Protein AF-A0A381TUG4-F1 (afdb_monomer_lite)

Secondary structure (DSSP, 8-state):
--HHHHHHHHHHHHHHHHHHHHHHHHHHHTHHHHHHHS--HHHHHHHHHHHHHHHHHTT--THHHHHHHHHHHHHHHHHHHHHHHHHHHHHHHHHH-PPPPPHHHHHHHHHHHHHHHHHHHHS------

Foldseek 3Di:
DDPVVVVVVVVCVVVLVVLVVLLVVLCVQCVLVCLLVPPPVVLVVLVVVLVVLVVVLVPDDDPVSVVSVVVSVVSVVVSVVVVVVSVVSNVVSVVVPGDDDDPVSVVSNVVSVVVVVVVVVPPPPPDPD

Sequence (129 aa):
MDKQKLAEILQDRPKQIELSRRQFRHKRKYAEYYEFHGEPTFAYVVGGIACVLGIVTAFLEGLIFYIALSVLILLIVLVIRLMVRYDKRKKELETKGFESPTEEELVAYQEAVDYFDYRQSRIPSGGDI

pLDDT: mean 72.6, std 10.23, range [39.94, 86.88]

Organism: NCBI:txid408172

Structure (mmCIF, N/CA/C/O backbone):
data_AF-A0A381TUG4-F1
#
_entry.id   AF-A0A381TUG4-F1
#
loop_
_atom_site.group_PDB
_atom_site.id
_atom_site.type_symbol
_atom_site.label_atom_id
_atom_site.label_alt_id
_atom_site.label_comp_id
_atom_site.label_asym_id
_atom_site.label_entity_id
_atom_site.label_seq_id
_atom_site.pdbx_PDB_ins_code
_atom_site.Cartn_x
_atom_site.Cartn_y
_atom_site.Cartn_z
_atom_site.occupancy
_atom_site.B_iso_or_equiv
_atom_site.auth_seq_id
_atom_site.auth_comp_id
_atom_site.auth_asym_id
_atom_site.auth_atom_id
_atom_site.pdbx_PDB_model_num
ATOM 1 N N . MET A 1 1 ? -41.921 9.135 -8.312 1.00 51.28 1 MET A N 1
ATOM 2 C CA . MET A 1 1 ? -40.959 8.655 -7.296 1.00 51.28 1 MET A CA 1
ATOM 3 C C . MET A 1 1 ? -41.760 8.332 -6.042 1.00 51.28 1 MET A C 1
ATOM 5 O O . MET A 1 1 ? -42.314 9.249 -5.447 1.00 51.28 1 MET A O 1
ATOM 9 N N . ASP A 1 2 ? -41.955 7.046 -5.740 1.00 54.19 2 ASP A N 1
ATOM 10 C CA . ASP A 1 2 ? -42.933 6.591 -4.742 1.00 54.19 2 ASP A CA 1
ATOM 11 C C . ASP A 1 2 ? -42.592 7.025 -3.316 1.00 54.19 2 ASP A C 1
ATOM 13 O O . ASP A 1 2 ? -41.469 6.844 -2.841 1.00 54.19 2 ASP A O 1
ATOM 17 N N . LYS A 1 3 ? -43.601 7.544 -2.605 1.00 53.28 3 LYS A N 1
ATOM 18 C CA . LYS A 1 3 ? -43.510 7.966 -1.196 1.00 53.28 3 LYS A CA 1
ATOM 19 C C . LYS A 1 3 ? -43.034 6.834 -0.271 1.00 53.28 3 LYS A C 1
ATOM 21 O O . LYS A 1 3 ? -42.407 7.112 0.743 1.00 53.28 3 LYS A O 1
ATOM 26 N N . GLN A 1 4 ? -43.267 5.575 -0.654 1.00 56.72 4 GLN A N 1
ATOM 27 C CA . GLN A 1 4 ? -42.765 4.389 0.047 1.00 56.72 4 GLN A CA 1
ATOM 28 C C . GLN A 1 4 ? -41.240 4.241 -0.050 1.00 56.72 4 GLN A C 1
ATOM 30 O O . GLN A 1 4 ? -40.597 4.044 0.975 1.00 56.72 4 GLN A O 1
ATOM 35 N N . LYS A 1 5 ? -40.636 4.452 -1.231 1.00 56.03 5 LYS A N 1
ATOM 36 C CA . LYS A 1 5 ? -39.166 4.442 -1.379 1.00 56.03 5 LYS A CA 1
ATOM 37 C C . LYS A 1 5 ? -38.513 5.579 -0.593 1.00 56.03 5 LYS A C 1
ATOM 39 O O . LYS A 1 5 ? -37.433 5.410 -0.042 1.00 56.03 5 LYS A O 1
ATOM 44 N N . LEU A 1 6 ? -39.172 6.740 -0.516 1.00 52.62 6 LEU A N 1
ATOM 45 C CA . LEU A 1 6 ? -38.671 7.876 0.263 1.00 52.62 6 LEU A CA 1
ATOM 46 C C . LEU A 1 6 ? -38.688 7.596 1.776 1.00 52.62 6 LEU A C 1
ATOM 48 O O . LEU A 1 6 ? -37.750 7.976 2.474 1.00 52.62 6 LEU A O 1
ATOM 52 N N . ALA A 1 7 ? -39.734 6.924 2.268 1.00 55.91 7 ALA A N 1
ATOM 53 C CA . ALA A 1 7 ? -39.866 6.534 3.670 1.00 55.91 7 ALA A CA 1
ATOM 54 C C . ALA A 1 7 ? -38.830 5.472 4.071 1.00 55.91 7 ALA A C 1
ATOM 56 O O . ALA A 1 7 ? -38.189 5.620 5.107 1.00 55.91 7 ALA A O 1
ATOM 57 N N . GLU A 1 8 ? -38.595 4.475 3.216 1.00 57.69 8 GLU A N 1
ATOM 58 C CA . GLU A 1 8 ? -37.582 3.431 3.423 1.00 57.69 8 GLU A CA 1
ATOM 59 C C . GLU A 1 8 ? -36.161 4.033 3.470 1.00 57.69 8 GLU A C 1
ATOM 61 O O . GLU A 1 8 ? -35.383 3.754 4.381 1.00 57.69 8 GLU A O 1
ATOM 66 N N . ILE A 1 9 ? -35.855 4.986 2.575 1.00 55.75 9 ILE A N 1
ATOM 67 C CA . ILE A 1 9 ? -34.583 5.730 2.589 1.00 55.75 9 ILE A CA 1
ATOM 68 C C . ILE A 1 9 ? -34.431 6.578 3.861 1.00 55.75 9 ILE A C 1
ATOM 70 O O . ILE A 1 9 ? -33.328 6.660 4.401 1.00 55.75 9 ILE A O 1
ATOM 74 N N . LEU A 1 10 ? -35.496 7.232 4.336 1.00 54.81 10 LEU A N 1
ATOM 75 C CA . LEU A 1 10 ? -35.472 8.060 5.551 1.00 54.81 10 LEU A CA 1
ATOM 76 C C . LEU A 1 10 ? -35.298 7.226 6.828 1.00 54.81 10 LEU A C 1
ATOM 78 O O . LEU A 1 10 ? -34.616 7.677 7.749 1.00 54.81 10 LEU A O 1
ATOM 82 N N . GLN A 1 11 ? -35.851 6.014 6.868 1.00 60.62 11 GLN A N 1
ATOM 83 C CA . GLN A 1 11 ? -35.751 5.102 8.011 1.00 60.62 11 GLN A CA 1
ATOM 84 C C . GLN A 1 11 ? -34.358 4.455 8.134 1.00 60.62 11 GLN A C 1
ATOM 86 O O . GLN A 1 11 ? -33.887 4.213 9.243 1.00 60.62 11 GLN A O 1
ATOM 91 N N . ASP A 1 12 ? -33.659 4.257 7.012 1.00 62.88 12 ASP A N 1
ATOM 92 C CA . ASP A 1 12 ? -32.322 3.642 6.958 1.00 62.88 12 ASP A CA 1
ATOM 93 C C . ASP A 1 12 ? -31.148 4.613 7.216 1.00 62.88 12 ASP A C 1
ATOM 95 O O . ASP A 1 12 ? -30.022 4.189 7.501 1.00 62.88 12 ASP A O 1
ATOM 99 N N . ARG A 1 13 ? -31.375 5.932 7.133 1.00 65.38 13 ARG A N 1
ATOM 100 C CA . ARG A 1 13 ? -30.362 6.974 7.412 1.00 65.38 13 ARG A CA 1
ATOM 101 C C . ARG A 1 13 ? -29.707 6.859 8.800 1.00 65.38 13 ARG A C 1
ATOM 103 O O . ARG A 1 13 ? -28.476 6.905 8.846 1.00 65.38 13 ARG A O 1
ATOM 110 N N . PRO A 1 14 ? -30.443 6.722 9.923 1.00 73.06 14 PRO A N 1
ATOM 111 C CA . PRO A 1 14 ? -29.824 6.607 11.246 1.00 73.06 14 PRO A CA 1
ATOM 112 C C . PRO A 1 14 ? -28.957 5.349 11.372 1.00 73.06 14 PRO A C 1
ATOM 114 O O . PRO A 1 14 ? -27.845 5.428 11.894 1.00 73.06 14 PRO A O 1
ATOM 117 N N . LYS A 1 15 ? -29.408 4.224 10.803 1.00 74.56 15 LYS A N 1
ATOM 118 C CA . LYS A 1 15 ? -28.666 2.956 10.795 1.00 74.56 15 LYS A CA 1
ATOM 119 C C . LYS A 1 15 ? -27.357 3.066 10.001 1.00 74.56 15 LYS A C 1
ATOM 121 O O . LYS A 1 15 ? -26.312 2.634 10.476 1.00 74.56 15 LYS A O 1
ATOM 126 N N . GLN A 1 16 ? -27.368 3.743 8.849 1.00 69.56 16 GLN A N 1
ATOM 127 C CA . GLN A 1 16 ? -26.148 4.051 8.082 1.00 69.56 16 GLN A CA 1
ATOM 128 C C . GLN A 1 16 ? -25.165 4.950 8.832 1.00 69.56 16 GLN A C 1
ATOM 130 O O . GLN A 1 16 ? -23.954 4.722 8.792 1.00 69.56 16 GLN A O 1
ATOM 135 N N . ILE A 1 17 ? -25.660 5.991 9.504 1.00 75.94 17 ILE A N 1
ATOM 136 C CA . ILE A 1 17 ? -24.810 6.904 10.281 1.00 75.94 17 ILE A CA 1
ATOM 137 C C . ILE A 1 17 ? -24.150 6.154 11.444 1.00 75.94 17 ILE A C 1
ATOM 139 O O . ILE A 1 17 ? -22.984 6.394 11.758 1.00 75.94 17 ILE A O 1
ATOM 143 N N . GLU A 1 18 ? -24.860 5.222 12.072 1.00 79.06 18 GLU A N 1
ATOM 144 C CA . GLU A 1 18 ? -24.301 4.422 13.155 1.00 79.06 18 GLU A CA 1
ATOM 145 C C . GLU A 1 18 ? -23.263 3.406 12.659 1.00 79.06 18 GLU A C 1
ATOM 147 O O . GLU A 1 18 ? -22.161 3.346 13.210 1.00 79.06 18 GLU A O 1
ATOM 152 N N . LEU A 1 19 ? -23.565 2.663 11.591 1.00 76.50 19 LEU A N 1
ATOM 153 C CA . LEU A 1 19 ? -22.652 1.673 11.007 1.00 76.50 19 LEU A CA 1
ATOM 154 C C . LEU A 1 19 ? -21.379 2.323 10.446 1.00 76.50 19 LEU A C 1
ATOM 156 O O . LEU A 1 19 ? -20.278 1.846 10.713 1.00 76.50 19 LEU A O 1
ATOM 160 N N . SER A 1 20 ? -21.493 3.468 9.765 1.00 71.81 20 SER A N 1
ATOM 161 C CA . SER A 1 20 ? -20.320 4.233 9.313 1.00 71.81 20 SER A CA 1
ATOM 162 C C . SER A 1 20 ? -19.471 4.725 10.489 1.00 71.81 20 SER A C 1
ATOM 164 O O . SER A 1 20 ? -18.250 4.578 10.473 1.00 71.81 20 SER A O 1
ATOM 166 N N . ARG A 1 21 ? -20.084 5.241 11.565 1.00 78.75 21 ARG A N 1
ATOM 167 C CA . ARG A 1 21 ? -19.350 5.617 12.790 1.00 78.75 21 ARG A CA 1
ATOM 168 C C . ARG A 1 21 ? -18.636 4.427 13.427 1.00 78.75 21 ARG A C 1
ATOM 170 O O . ARG A 1 21 ? -17.524 4.597 13.931 1.00 78.75 21 ARG A O 1
ATOM 177 N N . ARG A 1 22 ? -19.251 3.241 13.431 1.00 74.88 22 ARG A N 1
ATOM 178 C CA . ARG A 1 22 ? -18.620 1.999 13.911 1.00 74.88 22 ARG A CA 1
ATOM 179 C C . ARG A 1 22 ? -17.413 1.629 13.047 1.00 74.88 22 ARG A C 1
ATOM 181 O O . ARG A 1 22 ? -16.336 1.454 13.608 1.00 74.88 22 ARG A O 1
ATOM 188 N N . GLN A 1 23 ? -17.536 1.651 11.718 1.00 75.06 23 GLN A N 1
ATOM 189 C CA . GLN A 1 23 ? -16.401 1.427 10.811 1.00 75.06 23 GLN A CA 1
ATOM 190 C C . GLN A 1 23 ? -15.263 2.428 11.018 1.00 75.06 23 GLN A C 1
ATOM 192 O O . GLN A 1 23 ? -14.104 2.028 11.095 1.00 75.06 23 GLN A O 1
ATOM 197 N N . PHE A 1 24 ? -15.570 3.723 11.142 1.00 77.62 24 PHE A N 1
ATOM 198 C CA . PHE A 1 24 ? -14.554 4.752 11.376 1.00 77.62 24 PHE A CA 1
ATOM 199 C C . PHE A 1 24 ? -13.831 4.561 12.711 1.00 77.62 24 PHE A C 1
ATOM 201 O O . PHE A 1 24 ? -12.610 4.705 12.768 1.00 77.62 24 PHE A O 1
ATOM 208 N N . ARG A 1 25 ? -14.556 4.215 13.783 1.00 79.94 25 ARG A N 1
ATOM 209 C CA . ARG A 1 25 ? -13.941 3.924 15.087 1.00 79.94 25 ARG A CA 1
ATOM 210 C C . ARG A 1 25 ? -13.080 2.669 15.038 1.00 79.94 25 ARG A C 1
ATOM 212 O O . ARG A 1 25 ? -11.960 2.722 15.528 1.00 79.94 25 ARG A O 1
ATOM 219 N N . HIS A 1 26 ? -13.564 1.602 14.408 1.00 78.69 26 HIS A N 1
ATOM 220 C CA . HIS A 1 26 ? -12.821 0.352 14.265 1.00 78.69 26 HIS A CA 1
ATOM 221 C C . HIS A 1 26 ? -11.532 0.558 13.460 1.00 78.69 26 HIS A C 1
ATOM 223 O O . HIS A 1 26 ? -10.447 0.257 13.947 1.00 78.69 26 HIS A O 1
ATOM 229 N N . LYS A 1 27 ? -11.618 1.191 12.279 1.00 74.19 27 LYS A N 1
ATOM 230 C CA . LYS A 1 27 ? -10.443 1.519 11.453 1.00 74.19 27 LYS A CA 1
ATOM 231 C C . LYS A 1 27 ? -9.436 2.397 12.180 1.00 74.19 27 LYS A C 1
ATOM 233 O O . LYS A 1 27 ? -8.243 2.231 11.982 1.00 74.19 27 LYS A O 1
ATOM 238 N N . ARG A 1 28 ? -9.903 3.345 12.996 1.00 78.62 28 ARG A N 1
ATOM 239 C CA . ARG A 1 28 ? -9.021 4.238 13.752 1.00 78.62 28 ARG A CA 1
ATOM 240 C C . ARG A 1 28 ? -8.372 3.536 14.946 1.00 78.62 28 ARG A C 1
ATOM 242 O O . ARG A 1 28 ? -7.198 3.779 15.190 1.00 78.62 28 ARG A O 1
ATOM 249 N N . LYS A 1 29 ? -9.117 2.695 15.673 1.00 77.88 29 LYS A N 1
ATOM 250 C CA . LYS A 1 29 ? -8.612 1.929 16.825 1.00 77.88 29 LYS A CA 1
ATOM 251 C C . LYS A 1 29 ? -7.582 0.891 16.378 1.00 77.88 29 LYS A C 1
ATOM 253 O O . LYS A 1 29 ? -6.514 0.805 16.963 1.00 77.88 29 LYS A O 1
ATOM 258 N N . TYR A 1 30 ? -7.867 0.193 15.283 1.00 75.00 30 TYR A N 1
ATOM 259 C CA . TYR A 1 30 ? -7.027 -0.876 14.743 1.00 75.00 30 TYR A CA 1
ATOM 260 C C . TYR A 1 30 ? -6.178 -0.431 13.549 1.00 75.00 30 TYR A C 1
ATOM 262 O O . TYR A 1 30 ? -5.746 -1.262 12.756 1.00 75.00 30 TYR A O 1
ATOM 270 N N . ALA A 1 31 ? -5.924 0.874 13.402 1.00 73.81 31 ALA A N 1
ATOM 271 C CA . ALA A 1 31 ? -5.130 1.408 12.294 1.00 73.81 31 ALA A CA 1
ATOM 272 C C . ALA A 1 31 ? -3.732 0.775 12.245 1.00 73.81 31 ALA A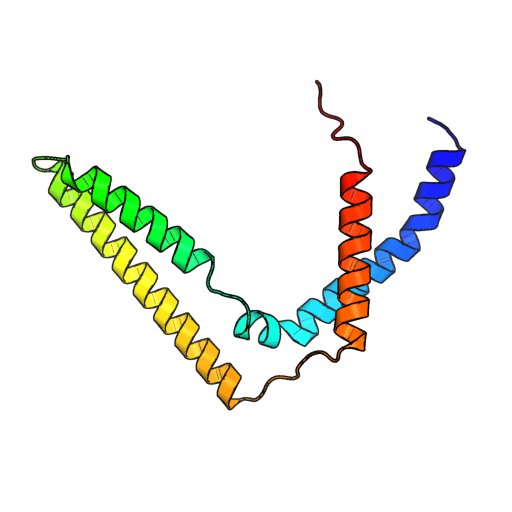 C 1
ATOM 274 O O . ALA A 1 31 ? -3.268 0.390 11.178 1.00 73.81 31 ALA A O 1
ATOM 275 N N . GLU A 1 32 ? -3.103 0.617 13.409 1.00 69.88 32 GLU A N 1
ATOM 276 C CA . GLU A 1 32 ? -1.781 0.006 13.560 1.00 69.88 32 GLU A CA 1
ATOM 277 C C . GLU A 1 32 ? -1.802 -1.503 13.266 1.00 69.88 32 GLU A C 1
ATOM 279 O O . GLU A 1 32 ? -0.908 -2.003 12.588 1.00 69.88 32 GLU A O 1
ATOM 284 N N . TYR A 1 33 ? -2.857 -2.215 13.682 1.00 71.31 33 TYR A N 1
ATOM 285 C CA . TYR A 1 33 ? -3.076 -3.629 13.348 1.00 71.31 33 TYR A CA 1
ATOM 286 C C . TYR A 1 33 ? -3.229 -3.832 11.833 1.00 71.31 33 TYR A C 1
ATOM 288 O O . TYR A 1 33 ? -2.579 -4.695 11.241 1.00 71.31 33 TYR A O 1
ATOM 296 N N . TYR A 1 34 ? -4.053 -3.007 11.181 1.00 71.44 34 TYR A N 1
ATOM 297 C CA . TYR A 1 34 ? -4.235 -3.063 9.730 1.00 71.44 34 TYR A CA 1
ATOM 298 C C . TYR A 1 34 ? -2.995 -2.613 8.966 1.00 71.44 34 TYR A C 1
ATOM 300 O O . TYR A 1 34 ? -2.743 -3.119 7.881 1.00 71.44 34 TYR A O 1
ATOM 308 N N . GLU A 1 35 ? -2.208 -1.688 9.504 1.00 70.25 35 GLU A N 1
ATOM 309 C CA . GLU A 1 35 ? -0.933 -1.310 8.904 1.00 70.25 35 GLU A CA 1
ATOM 310 C C . GLU A 1 35 ? 0.105 -2.434 9.014 1.00 70.25 35 GLU A C 1
ATOM 312 O O . GLU A 1 35 ? 0.870 -2.660 8.077 1.00 70.25 35 GLU A O 1
ATOM 317 N N . PHE A 1 36 ? 0.100 -3.170 10.126 1.00 67.94 36 PHE A N 1
ATOM 318 C CA . PHE A 1 36 ? 0.984 -4.307 10.348 1.00 67.94 36 PHE A CA 1
ATOM 319 C C . PHE A 1 36 ? 0.655 -5.515 9.454 1.00 67.94 36 PHE A C 1
ATOM 321 O O . PHE A 1 36 ? 1.560 -6.155 8.910 1.00 67.94 36 PHE A O 1
ATOM 328 N N . HIS A 1 37 ? -0.635 -5.827 9.297 1.00 69.06 37 HIS A N 1
ATOM 329 C CA . HIS A 1 37 ? -1.112 -6.955 8.488 1.00 69.06 37 HIS A CA 1
ATOM 330 C C . HIS A 1 37 ? -1.431 -6.589 7.031 1.00 69.06 37 HIS A C 1
ATOM 332 O O . HIS A 1 37 ? -1.628 -7.479 6.206 1.00 69.06 37 HIS A O 1
ATOM 338 N N . GLY A 1 38 ? -1.492 -5.301 6.698 1.00 67.69 38 GLY A N 1
ATOM 339 C CA . GLY A 1 38 ? -1.780 -4.825 5.352 1.00 67.69 38 GLY A CA 1
ATOM 340 C C . GLY A 1 38 ? -0.541 -4.883 4.476 1.00 67.69 38 GLY A C 1
ATOM 341 O O . GLY A 1 38 ? 0.419 -4.162 4.726 1.00 67.69 38 GLY A O 1
ATOM 342 N N . GLU A 1 39 ? -0.562 -5.709 3.432 1.00 64.44 39 GLU A N 1
ATOM 343 C CA . GLU A 1 39 ? 0.538 -5.790 2.470 1.00 64.44 39 GLU A CA 1
ATOM 344 C C . GLU A 1 39 ? 0.829 -4.421 1.832 1.00 64.44 39 GLU A C 1
ATOM 346 O O . GLU A 1 39 ? -0.106 -3.659 1.558 1.00 64.44 39 GLU A O 1
ATOM 351 N N . PRO A 1 40 ? 2.099 -4.095 1.519 1.00 65.94 40 PRO A N 1
ATOM 352 C CA . PRO A 1 40 ? 2.451 -2.869 0.817 1.00 65.94 40 PRO A CA 1
ATOM 353 C C . PRO A 1 40 ? 2.051 -2.981 -0.663 1.00 65.94 40 PRO A C 1
ATOM 355 O O . PRO A 1 40 ? 2.896 -3.050 -1.556 1.00 65.94 40 PRO A O 1
ATOM 358 N N . THR A 1 41 ? 0.746 -2.979 -0.938 1.00 67.81 41 THR A N 1
ATOM 359 C CA . THR A 1 41 ? 0.151 -3.129 -2.275 1.00 67.81 41 THR A CA 1
ATOM 360 C C . THR A 1 41 ? 0.727 -2.100 -3.242 1.00 67.81 41 THR A C 1
ATOM 362 O O . THR A 1 41 ? 1.027 -2.414 -4.389 1.00 67.81 41 THR A O 1
ATOM 365 N N . PHE A 1 42 ? 0.987 -0.882 -2.758 1.00 66.56 42 PHE A N 1
ATOM 366 C CA . PHE A 1 42 ? 1.635 0.168 -3.540 1.00 66.56 42 PHE A CA 1
ATOM 367 C C . PHE A 1 42 ? 3.053 -0.210 -4.003 1.00 66.56 42 PHE A C 1
ATOM 369 O O . PHE A 1 42 ? 3.400 0.045 -5.152 1.00 66.56 42 PHE A O 1
ATOM 376 N N . ALA A 1 43 ? 3.870 -0.845 -3.156 1.00 68.69 43 ALA A N 1
ATOM 377 C CA . ALA A 1 43 ? 5.223 -1.256 -3.536 1.00 68.69 43 ALA A CA 1
ATOM 378 C C . ALA A 1 43 ? 5.196 -2.361 -4.604 1.00 68.69 43 ALA A C 1
ATOM 380 O O . ALA A 1 43 ? 5.993 -2.314 -5.540 1.00 68.69 43 ALA A O 1
ATOM 381 N N . TYR A 1 44 ? 4.245 -3.297 -4.513 1.00 69.38 44 TYR A N 1
ATOM 382 C CA . TYR A 1 44 ? 4.025 -4.319 -5.541 1.00 69.38 44 TYR A CA 1
ATOM 383 C C . TYR A 1 44 ? 3.559 -3.720 -6.871 1.00 69.38 44 TYR A C 1
ATOM 385 O O . TYR A 1 44 ? 4.077 -4.095 -7.920 1.00 69.38 44 TYR A O 1
ATOM 393 N N . VAL A 1 45 ? 2.643 -2.746 -6.844 1.00 73.06 45 VAL A N 1
ATOM 394 C CA . VAL A 1 45 ? 2.178 -2.043 -8.052 1.00 73.06 45 VAL A CA 1
ATOM 395 C C . VAL A 1 45 ? 3.323 -1.277 -8.718 1.00 73.06 45 VAL A C 1
ATOM 397 O O . VAL A 1 45 ? 3.543 -1.426 -9.919 1.00 73.06 45 VAL A O 1
ATOM 400 N N . VAL A 1 46 ? 4.098 -0.499 -7.955 1.00 75.00 46 VAL A N 1
ATOM 401 C CA . VAL A 1 46 ? 5.237 0.258 -8.505 1.00 75.00 46 VAL A CA 1
ATOM 402 C C . VAL A 1 46 ? 6.342 -0.684 -8.994 1.00 75.00 46 VAL A C 1
ATOM 404 O O . VAL A 1 46 ? 6.917 -0.446 -10.054 1.00 75.00 46 VAL A O 1
ATOM 407 N N . GLY A 1 47 ? 6.603 -1.782 -8.280 1.00 77.69 47 GLY A N 1
ATOM 408 C CA . GLY A 1 47 ? 7.526 -2.830 -8.720 1.00 77.69 47 GLY A CA 1
ATOM 409 C C . GLY A 1 47 ? 7.084 -3.496 -10.027 1.00 77.69 47 GLY A C 1
ATOM 410 O O . GLY A 1 47 ? 7.901 -3.682 -10.927 1.00 77.69 47 GLY A O 1
ATOM 411 N N . GLY A 1 48 ? 5.788 -3.782 -10.174 1.00 79.62 48 GLY A N 1
ATOM 412 C CA . GLY A 1 48 ? 5.204 -4.312 -11.407 1.00 79.62 48 GLY A CA 1
ATOM 413 C C . GLY A 1 48 ? 5.360 -3.351 -12.586 1.00 79.62 48 GLY A C 1
ATOM 414 O O . GLY A 1 48 ? 5.826 -3.756 -13.650 1.00 79.62 48 GLY A O 1
ATOM 415 N N . ILE A 1 49 ? 5.066 -2.062 -12.383 1.00 80.06 49 ILE A N 1
ATOM 416 C CA . ILE A 1 49 ? 5.273 -1.013 -13.395 1.00 80.06 49 ILE A CA 1
ATOM 417 C C . ILE A 1 49 ? 6.752 -0.929 -13.791 1.00 80.06 49 ILE A C 1
ATOM 419 O O . ILE A 1 49 ? 7.062 -0.874 -14.979 1.00 80.06 49 ILE A O 1
ATOM 423 N N . ALA A 1 50 ? 7.671 -0.970 -12.822 1.00 81.06 50 ALA A N 1
ATOM 424 C CA . ALA A 1 50 ? 9.106 -0.973 -13.094 1.00 81.06 50 ALA A CA 1
ATOM 425 C C . ALA A 1 50 ? 9.539 -2.213 -13.899 1.00 81.06 50 ALA A C 1
ATOM 427 O O . ALA A 1 50 ? 10.308 -2.076 -14.845 1.00 81.06 50 ALA A O 1
ATOM 428 N N . CYS A 1 51 ? 9.013 -3.405 -13.599 1.00 80.00 51 CYS A N 1
ATOM 429 C CA . CYS A 1 51 ? 9.276 -4.617 -14.386 1.00 80.00 51 CYS A CA 1
ATOM 430 C C . CYS A 1 51 ? 8.813 -4.477 -15.842 1.00 80.00 51 CYS A C 1
ATOM 432 O O . CYS A 1 51 ? 9.577 -4.770 -16.762 1.00 80.00 51 CYS A O 1
ATOM 434 N N . VAL A 1 52 ? 7.587 -3.991 -16.061 1.00 82.75 52 VAL A N 1
ATOM 435 C CA . VAL A 1 52 ? 7.044 -3.779 -17.413 1.00 82.75 52 VAL A CA 1
ATOM 436 C C . VAL A 1 52 ? 7.864 -2.735 -18.168 1.00 82.75 52 VAL A C 1
ATOM 438 O O . VAL A 1 52 ? 8.242 -2.970 -19.315 1.00 82.75 52 VAL A O 1
ATOM 441 N N . LEU A 1 53 ? 8.198 -1.614 -17.522 1.00 80.88 53 LEU A N 1
ATOM 442 C CA . LEU A 1 53 ? 9.070 -0.596 -18.106 1.00 80.88 53 LEU A CA 1
ATOM 443 C C . LEU A 1 53 ? 10.442 -1.175 -18.453 1.00 80.88 53 LEU A C 1
ATOM 445 O O . LEU A 1 53 ? 10.917 -0.929 -19.551 1.00 80.88 53 LEU A O 1
ATOM 449 N N . GLY A 1 54 ? 11.031 -2.002 -17.586 1.00 76.06 54 GLY A N 1
ATOM 450 C CA . GLY A 1 54 ? 12.289 -2.703 -17.848 1.00 76.06 54 GLY A CA 1
ATOM 451 C C . GLY A 1 54 ? 12.255 -3.530 -19.135 1.00 76.06 54 GLY A C 1
ATOM 452 O O . GLY A 1 54 ? 13.151 -3.408 -19.973 1.00 76.06 54 GLY A O 1
ATOM 453 N N . ILE A 1 55 ? 11.186 -4.305 -19.337 1.00 78.25 55 ILE A N 1
ATOM 454 C CA . ILE A 1 55 ? 10.987 -5.102 -20.556 1.00 78.25 55 ILE A CA 1
ATOM 455 C C . ILE A 1 55 ? 10.869 -4.193 -21.783 1.00 78.25 55 ILE A C 1
ATOM 457 O O . ILE A 1 55 ? 11.548 -4.427 -22.777 1.00 78.25 55 ILE A O 1
ATOM 461 N N . VAL A 1 56 ? 10.061 -3.130 -21.713 1.00 78.88 56 VAL A N 1
ATOM 462 C CA . VAL A 1 56 ? 9.900 -2.170 -22.822 1.00 78.88 56 VAL A CA 1
ATOM 463 C C . VAL A 1 56 ? 11.225 -1.472 -23.141 1.00 78.88 56 VAL A C 1
ATOM 465 O O . VAL A 1 56 ? 11.568 -1.302 -24.310 1.00 78.88 56 VAL A O 1
ATOM 468 N N . THR A 1 57 ? 12.007 -1.117 -22.119 1.00 75.81 57 THR A N 1
ATOM 469 C CA . THR A 1 57 ? 13.310 -0.473 -22.304 1.00 75.81 57 THR A CA 1
ATOM 470 C C . THR A 1 57 ? 14.355 -1.373 -22.942 1.00 75.81 57 THR A C 1
ATOM 472 O O . THR A 1 57 ? 15.248 -0.852 -23.598 1.00 75.81 57 THR A O 1
ATOM 475 N N . ALA A 1 58 ? 14.235 -2.698 -22.828 1.00 73.19 58 ALA A N 1
ATOM 476 C CA . ALA A 1 58 ? 15.161 -3.633 -23.468 1.00 73.19 58 ALA A CA 1
ATOM 477 C C . ALA A 1 58 ? 15.094 -3.599 -25.008 1.00 73.19 58 ALA A C 1
ATOM 479 O O . ALA A 1 58 ? 16.032 -4.044 -25.663 1.00 73.19 58 ALA A O 1
ATOM 480 N N . PHE A 1 59 ? 14.016 -3.053 -25.581 1.00 78.00 59 PHE A N 1
ATOM 481 C CA . PHE A 1 59 ? 13.846 -2.867 -27.027 1.00 78.00 59 PHE A CA 1
ATOM 482 C C . PHE A 1 59 ? 14.212 -1.451 -27.507 1.00 78.00 59 PHE A C 1
ATOM 484 O O . PHE A 1 59 ? 14.077 -1.154 -28.692 1.00 78.00 59 PHE A O 1
ATOM 491 N N . LEU A 1 60 ? 14.633 -0.558 -26.603 1.00 81.12 60 LEU A N 1
ATOM 492 C CA . LEU A 1 60 ? 15.066 0.798 -26.947 1.00 81.12 60 LEU A CA 1
ATOM 493 C C . LEU A 1 60 ? 16.564 0.810 -27.265 1.00 81.12 60 LEU A C 1
ATOM 495 O O . LEU A 1 60 ? 17.358 0.184 -26.570 1.00 81.12 60 LEU A O 1
ATOM 499 N N . GLU A 1 61 ? 16.959 1.606 -28.258 1.00 79.88 61 GLU A N 1
ATOM 500 C CA . GLU A 1 61 ? 18.362 1.834 -28.615 1.00 79.88 61 GLU A CA 1
ATOM 501 C C . GLU A 1 61 ? 18.745 3.319 -28.502 1.00 79.88 61 GLU A C 1
ATOM 503 O O . GLU A 1 61 ? 17.903 4.224 -28.477 1.00 79.88 61 GLU A O 1
ATOM 508 N N . GLY A 1 62 ? 20.051 3.581 -28.429 1.00 77.25 62 GLY A N 1
ATOM 509 C CA . GLY A 1 62 ? 20.606 4.933 -28.439 1.00 77.25 62 GLY A CA 1
ATOM 510 C C . GLY A 1 62 ? 20.348 5.730 -27.155 1.00 77.25 62 GLY A C 1
ATOM 511 O O . GLY A 1 62 ? 20.274 5.195 -26.053 1.00 77.25 62 GLY A O 1
ATOM 512 N N . LEU A 1 63 ? 20.248 7.054 -27.280 1.00 79.25 63 LEU A N 1
ATOM 513 C CA . LEU A 1 63 ? 20.187 7.980 -26.138 1.00 79.25 63 LEU A CA 1
ATOM 514 C C . LEU A 1 63 ? 18.918 7.782 -25.282 1.00 79.25 63 LEU A C 1
ATOM 516 O O . LEU A 1 63 ? 18.937 7.972 -24.066 1.00 79.25 63 LEU A O 1
ATOM 520 N N . ILE A 1 64 ? 17.835 7.319 -25.909 1.00 80.19 64 ILE A N 1
ATOM 521 C CA . ILE A 1 64 ? 16.550 7.038 -25.258 1.00 80.19 64 ILE A CA 1
ATOM 522 C C . ILE A 1 64 ? 16.672 5.848 -24.294 1.00 80.19 64 ILE A C 1
ATOM 524 O O . ILE A 1 64 ? 16.095 5.894 -23.207 1.00 80.19 64 ILE A O 1
ATOM 528 N N . PHE A 1 65 ? 17.480 4.836 -24.631 1.00 81.50 65 PHE A N 1
ATOM 529 C CA . PHE A 1 65 ? 17.773 3.711 -23.739 1.00 81.50 65 PHE A CA 1
ATOM 530 C C . PHE A 1 65 ? 18.409 4.185 -22.428 1.00 81.50 65 PHE A C 1
ATOM 532 O O . PHE A 1 65 ? 17.930 3.848 -21.349 1.00 81.50 65 PHE A O 1
ATOM 539 N N . TYR A 1 66 ? 19.441 5.030 -22.507 1.00 81.62 66 TYR A N 1
ATOM 540 C CA . TYR A 1 66 ? 20.140 5.534 -21.320 1.00 81.62 66 TYR A CA 1
ATOM 541 C C . TYR A 1 66 ? 19.238 6.386 -20.421 1.00 81.62 66 TYR A C 1
ATOM 543 O O . TYR A 1 66 ? 19.278 6.240 -19.196 1.00 81.62 66 TYR A O 1
ATOM 551 N N . ILE A 1 67 ? 18.394 7.241 -21.008 1.00 83.00 67 ILE A N 1
ATOM 552 C CA . ILE A 1 67 ? 17.419 8.032 -20.244 1.00 83.00 67 ILE A CA 1
ATOM 553 C C . ILE A 1 67 ? 16.427 7.097 -19.547 1.00 83.00 67 ILE A C 1
ATOM 555 O O . ILE A 1 67 ? 16.222 7.213 -18.338 1.00 83.00 67 ILE A O 1
ATOM 559 N N . ALA A 1 68 ? 15.848 6.142 -20.272 1.00 82.00 68 ALA A N 1
ATOM 560 C CA . ALA A 1 68 ? 14.844 5.248 -19.712 1.00 82.00 68 ALA A CA 1
ATOM 561 C C . ALA A 1 68 ? 15.424 4.321 -18.627 1.00 82.00 68 ALA A C 1
ATOM 563 O O . ALA A 1 68 ? 14.796 4.124 -17.585 1.00 82.00 68 ALA A O 1
ATOM 564 N N . LEU A 1 69 ? 16.662 3.851 -18.805 1.00 83.19 69 LEU A N 1
ATOM 565 C CA . LEU A 1 69 ? 17.410 3.103 -17.795 1.00 83.19 69 LEU A CA 1
ATOM 566 C C . LEU A 1 69 ? 17.634 3.941 -16.525 1.00 83.19 69 LEU A C 1
ATOM 568 O O . LEU A 1 69 ? 17.446 3.445 -15.416 1.00 83.19 69 LEU A O 1
ATOM 572 N N . SER A 1 70 ? 17.990 5.223 -16.664 1.00 84.69 70 SER A N 1
ATOM 573 C CA . SER A 1 70 ? 18.193 6.106 -15.507 1.00 84.69 70 SER A CA 1
ATOM 574 C C . SER A 1 70 ? 16.905 6.308 -14.696 1.00 84.69 70 SER A C 1
ATOM 576 O O . SER A 1 70 ? 16.925 6.236 -13.466 1.00 84.69 70 SER A O 1
ATOM 578 N N . VAL A 1 71 ? 15.765 6.471 -15.379 1.00 85.94 71 VAL A N 1
ATOM 579 C 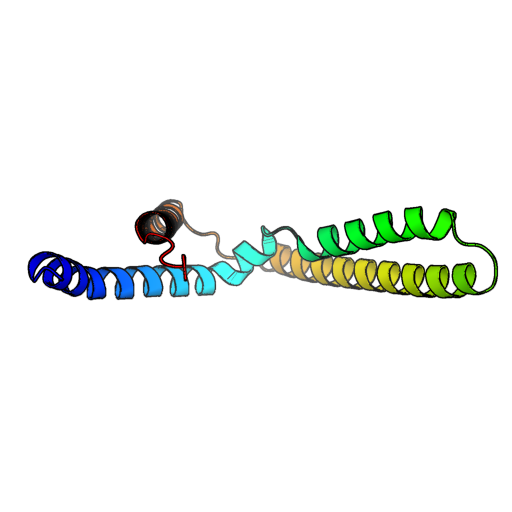CA . VAL A 1 71 ? 14.440 6.591 -14.751 1.00 85.94 71 VAL A CA 1
ATOM 580 C C . VAL A 1 71 ? 14.052 5.288 -14.055 1.00 85.94 71 VAL A C 1
ATOM 582 O O . VAL A 1 71 ? 13.575 5.316 -12.919 1.00 85.94 71 VAL A O 1
ATOM 585 N N . LEU A 1 72 ? 14.311 4.143 -14.691 1.00 84.94 72 LEU A N 1
ATOM 586 C CA . LEU A 1 72 ? 14.052 2.827 -14.115 1.00 84.94 72 LEU A CA 1
ATOM 587 C C . LEU A 1 72 ? 14.857 2.600 -12.826 1.00 84.94 72 LEU A C 1
ATOM 589 O O . LEU A 1 72 ? 14.296 2.167 -11.820 1.00 84.94 72 LEU A O 1
ATOM 593 N N . ILE A 1 73 ? 16.146 2.947 -12.820 1.00 86.25 73 ILE A N 1
ATOM 594 C CA . ILE A 1 73 ? 17.002 2.837 -11.629 1.00 86.25 73 ILE A CA 1
ATOM 595 C C . ILE A 1 73 ? 16.461 3.714 -10.492 1.00 86.25 73 ILE A C 1
ATOM 597 O O . ILE A 1 73 ? 16.373 3.254 -9.352 1.00 86.25 73 ILE A O 1
ATOM 601 N N . LEU A 1 74 ? 16.047 4.952 -10.781 1.00 86.88 74 LEU A N 1
ATOM 602 C CA . LEU A 1 74 ? 15.457 5.843 -9.775 1.00 86.88 74 LEU A CA 1
ATOM 603 C C . LEU A 1 74 ? 14.160 5.275 -9.185 1.00 86.88 74 LEU A C 1
ATOM 605 O O . LEU A 1 74 ? 13.969 5.336 -7.967 1.00 86.88 74 LEU A O 1
ATOM 609 N N . LEU A 1 75 ? 13.297 4.686 -10.018 1.00 84.56 75 LEU A N 1
ATOM 610 C CA . LEU A 1 75 ? 12.077 4.014 -9.563 1.00 84.56 75 LEU A CA 1
ATOM 611 C C . LEU A 1 75 ? 12.397 2.833 -8.641 1.00 84.56 75 LEU A C 1
ATOM 613 O O . LEU A 1 75 ? 11.808 2.728 -7.566 1.00 84.56 75 LEU A O 1
ATOM 617 N N . ILE A 1 76 ? 13.366 1.991 -9.005 1.00 84.44 76 ILE A N 1
ATOM 618 C CA . ILE A 1 76 ? 13.789 0.849 -8.181 1.00 84.44 76 ILE A CA 1
ATOM 619 C C . ILE A 1 76 ? 14.321 1.326 -6.824 1.00 84.44 76 ILE A C 1
ATOM 621 O O . ILE A 1 76 ? 13.906 0.813 -5.784 1.00 84.44 76 ILE A O 1
ATOM 625 N N . VAL A 1 77 ? 15.188 2.344 -6.801 1.00 86.62 77 VAL A N 1
ATOM 626 C CA . VAL A 1 77 ? 15.717 2.911 -5.547 1.00 86.62 77 VAL A CA 1
ATOM 627 C C . VAL A 1 77 ? 14.589 3.464 -4.673 1.00 86.62 77 VAL A C 1
ATOM 629 O O . VAL A 1 77 ? 14.600 3.271 -3.455 1.00 86.62 77 VAL A O 1
ATOM 632 N N . LEU A 1 78 ? 13.595 4.123 -5.273 1.00 84.75 78 LEU A N 1
ATOM 633 C CA . LEU A 1 78 ? 12.435 4.647 -4.556 1.00 84.75 78 LEU A CA 1
ATOM 634 C C . LEU A 1 78 ? 11.595 3.520 -3.936 1.00 84.75 78 LEU A C 1
ATOM 636 O O . LEU A 1 78 ? 11.234 3.618 -2.761 1.00 84.75 78 LEU A O 1
ATOM 640 N N . VAL A 1 79 ? 11.355 2.431 -4.674 1.00 83.06 79 VAL A N 1
ATOM 641 C CA . VAL A 1 79 ? 10.655 1.235 -4.169 1.00 83.06 79 VAL A CA 1
ATOM 642 C C . VAL A 1 79 ? 11.415 0.598 -3.010 1.00 83.06 79 VAL A C 1
ATOM 644 O O . VAL A 1 79 ? 10.819 0.349 -1.964 1.00 83.06 79 VAL A O 1
ATOM 647 N N . ILE A 1 80 ? 12.731 0.401 -3.142 1.00 83.88 80 ILE A N 1
ATOM 648 C CA . ILE A 1 80 ? 13.569 -0.154 -2.066 1.00 83.88 80 ILE A CA 1
ATOM 649 C C . ILE A 1 80 ? 13.473 0.726 -0.819 1.00 83.88 80 ILE A C 1
ATOM 651 O O . ILE A 1 80 ? 13.280 0.230 0.289 1.00 83.88 80 ILE A O 1
ATOM 655 N N . ARG A 1 81 ? 13.556 2.050 -0.979 1.00 84.00 81 ARG A N 1
ATOM 656 C CA . ARG A 1 81 ? 13.490 2.981 0.152 1.00 84.00 81 ARG A CA 1
ATOM 657 C C . ARG A 1 81 ? 12.127 2.957 0.846 1.00 84.00 81 ARG A C 1
ATOM 659 O O . ARG A 1 81 ? 12.071 3.102 2.068 1.00 84.00 81 ARG A O 1
ATOM 666 N N . LEU A 1 82 ? 11.045 2.782 0.087 1.00 80.81 82 LEU A N 1
ATOM 667 C CA . LEU A 1 82 ? 9.697 2.599 0.626 1.00 80.81 82 LEU A CA 1
ATOM 668 C C . LEU A 1 82 ? 9.566 1.271 1.373 1.00 80.81 82 LEU A C 1
ATOM 670 O O . LEU A 1 82 ? 9.078 1.283 2.500 1.00 80.81 82 LEU A O 1
ATOM 674 N N . MET A 1 83 ? 10.059 0.168 0.802 1.00 80.25 83 MET A N 1
ATOM 675 C CA . MET A 1 83 ? 10.075 -1.139 1.467 1.00 80.25 83 MET A CA 1
ATOM 676 C C . MET A 1 83 ? 10.859 -1.098 2.777 1.00 80.25 83 MET A C 1
ATOM 678 O O . MET A 1 83 ? 10.343 -1.524 3.799 1.00 80.25 83 MET A O 1
ATOM 682 N N . VAL A 1 84 ? 12.044 -0.483 2.800 1.00 82.62 84 VAL A N 1
ATOM 683 C CA . VAL A 1 84 ? 12.840 -0.342 4.032 1.00 82.62 84 VAL A CA 1
ATOM 684 C C . VAL A 1 84 ? 12.100 0.471 5.099 1.00 82.62 84 VAL A C 1
ATOM 686 O O . VAL A 1 84 ? 12.153 0.136 6.282 1.00 82.62 84 VAL A O 1
ATOM 689 N N . ARG A 1 85 ? 11.401 1.548 4.713 1.00 81.50 85 ARG A N 1
ATOM 690 C CA . ARG A 1 85 ? 10.572 2.313 5.661 1.00 81.50 85 ARG A CA 1
ATOM 691 C C . ARG A 1 85 ? 9.401 1.489 6.180 1.00 81.50 85 ARG A C 1
ATOM 693 O O . ARG A 1 85 ? 9.104 1.578 7.368 1.00 81.50 85 ARG A O 1
ATOM 700 N N . TYR A 1 86 ? 8.753 0.727 5.305 1.00 78.62 86 TYR A N 1
ATOM 701 C CA . TYR A 1 86 ? 7.645 -0.145 5.667 1.00 78.62 86 TYR A CA 1
ATOM 702 C C . TYR A 1 86 ? 8.110 -1.250 6.623 1.00 78.62 86 TYR A C 1
ATOM 704 O O . TYR A 1 86 ? 7.551 -1.369 7.706 1.00 78.62 86 TYR A O 1
ATOM 712 N N . ASP A 1 87 ? 9.205 -1.947 6.315 1.00 79.31 87 ASP A N 1
ATOM 713 C CA . ASP A 1 87 ? 9.814 -2.961 7.186 1.00 79.31 87 ASP A CA 1
ATOM 714 C C . ASP A 1 87 ? 10.223 -2.394 8.543 1.00 79.31 87 ASP A C 1
ATOM 716 O O . ASP A 1 87 ? 10.013 -3.026 9.578 1.00 79.31 87 ASP A O 1
ATOM 720 N N . LYS A 1 88 ? 10.798 -1.185 8.565 1.00 81.44 88 LYS A N 1
ATOM 721 C CA . LYS A 1 88 ? 11.134 -0.517 9.824 1.00 81.44 88 LYS A CA 1
ATOM 722 C C . LYS A 1 88 ? 9.875 -0.247 10.646 1.00 81.44 88 LYS A C 1
ATOM 724 O O . LYS A 1 88 ? 9.860 -0.566 11.831 1.00 81.44 88 LYS A O 1
ATOM 729 N N . ARG A 1 89 ? 8.823 0.300 10.026 1.00 75.50 89 ARG A N 1
ATOM 730 C CA . ARG A 1 89 ? 7.565 0.583 10.727 1.00 75.50 89 ARG A CA 1
ATOM 731 C C . ARG A 1 89 ? 6.894 -0.709 11.204 1.00 75.50 89 ARG A C 1
ATOM 733 O O . ARG A 1 89 ? 6.419 -0.766 12.330 1.00 75.50 89 ARG A O 1
ATOM 740 N N . LYS A 1 90 ? 6.946 -1.769 10.397 1.00 75.62 90 LYS A N 1
ATOM 741 C CA . LYS A 1 90 ? 6.465 -3.106 10.745 1.00 75.62 90 LYS A CA 1
ATOM 742 C C . LYS A 1 90 ? 7.188 -3.662 11.978 1.00 75.62 90 LYS A C 1
ATOM 744 O O . LYS A 1 90 ? 6.529 -4.043 12.936 1.00 75.62 90 LYS A O 1
ATOM 749 N N . LYS A 1 91 ? 8.524 -3.606 12.019 1.00 76.94 91 LYS A N 1
ATOM 750 C CA . LYS A 1 91 ? 9.327 -4.014 13.193 1.00 76.94 91 LYS A CA 1
ATOM 751 C C . LYS A 1 91 ? 9.046 -3.172 14.444 1.00 76.94 91 LYS A C 1
ATOM 753 O O . LYS A 1 91 ? 9.058 -3.686 15.561 1.00 76.94 91 LYS A O 1
ATOM 758 N N . GLU A 1 92 ? 8.793 -1.875 14.283 1.00 77.94 92 GLU A N 1
ATOM 759 C CA . GLU A 1 92 ? 8.381 -1.010 15.397 1.00 77.94 92 GLU A CA 1
ATOM 760 C C . GLU A 1 92 ? 7.012 -1.423 15.959 1.00 77.94 92 GLU A C 1
ATOM 762 O O . GLU A 1 92 ? 6.805 -1.360 17.168 1.00 77.94 92 GLU A O 1
ATOM 767 N N . LEU A 1 93 ? 6.094 -1.884 15.108 1.00 71.00 93 LEU A N 1
ATOM 768 C CA . LEU A 1 93 ? 4.783 -2.381 15.525 1.00 71.00 93 LEU A CA 1
ATOM 769 C C . LEU A 1 93 ? 4.881 -3.760 16.199 1.00 71.00 93 LEU A C 1
ATOM 771 O O . LEU A 1 93 ? 4.257 -3.966 17.237 1.00 71.00 93 LEU A O 1
ATOM 775 N N . GLU A 1 94 ? 5.729 -4.664 15.696 1.00 71.88 94 GLU A N 1
ATOM 776 C CA . GLU A 1 94 ? 6.003 -5.967 16.338 1.00 71.88 94 GLU A CA 1
ATOM 777 C C . GLU A 1 94 ? 6.553 -5.803 17.752 1.00 71.88 94 GLU A C 1
ATOM 779 O O . GLU A 1 94 ? 6.145 -6.513 18.667 1.00 71.88 94 GLU A O 1
ATOM 784 N N . THR A 1 95 ? 7.474 -4.856 17.940 1.00 74.31 95 THR A N 1
ATOM 785 C CA . THR A 1 95 ? 8.115 -4.635 19.243 1.00 74.31 95 THR A CA 1
ATOM 786 C C . THR A 1 95 ? 7.222 -3.894 20.233 1.00 74.31 95 THR A C 1
ATOM 788 O O . THR A 1 95 ? 7.343 -4.124 21.435 1.00 74.31 95 THR A O 1
ATOM 791 N N . LYS A 1 96 ? 6.318 -3.024 19.764 1.00 71.44 96 LYS A N 1
ATOM 792 C CA . LYS A 1 96 ? 5.368 -2.314 20.633 1.00 71.44 96 LYS A CA 1
ATOM 793 C C . LYS A 1 96 ? 4.237 -3.202 21.146 1.00 71.44 96 LYS A C 1
ATOM 795 O O . LYS A 1 96 ? 3.735 -2.915 22.226 1.00 71.44 96 LYS A O 1
ATOM 800 N N . GLY A 1 97 ? 3.873 -4.256 20.411 1.00 61.06 97 GLY A N 1
ATOM 801 C CA . GLY A 1 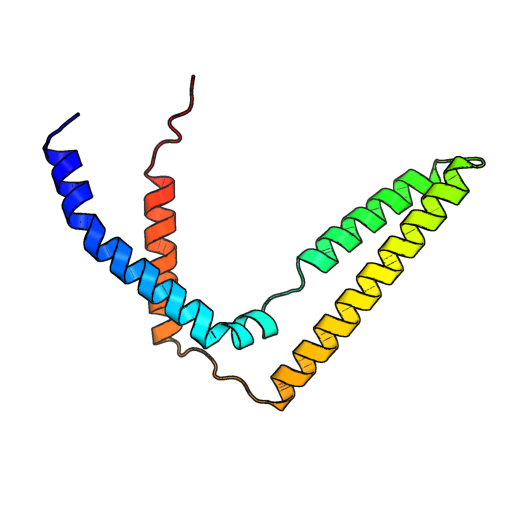97 ? 2.705 -5.079 20.716 1.00 61.06 97 GLY A CA 1
ATOM 802 C C . GLY A 1 97 ? 1.424 -4.263 20.539 1.00 61.06 97 GLY A C 1
ATOM 803 O O . GLY A 1 97 ? 1.060 -3.454 21.384 1.00 61.06 97 GLY A O 1
ATOM 804 N N . PHE A 1 98 ? 0.748 -4.435 19.411 1.00 67.31 98 PHE A N 1
ATOM 805 C CA . PHE A 1 98 ? -0.498 -3.727 19.121 1.00 67.31 98 PHE A CA 1
ATOM 806 C C . PHE A 1 98 ? -1.711 -4.523 19.612 1.00 67.31 98 PHE A C 1
ATOM 808 O O . PHE A 1 98 ? -1.693 -5.752 19.698 1.00 67.31 98 PHE A O 1
ATOM 815 N N . GLU A 1 99 ? -2.786 -3.804 19.925 1.00 67.19 99 GLU A N 1
ATOM 816 C CA . GLU A 1 99 ? -4.065 -4.400 20.300 1.00 67.19 99 GLU A CA 1
ATOM 817 C C . GLU A 1 99 ? -4.681 -5.064 19.058 1.00 67.19 99 GLU A C 1
ATOM 819 O O . GLU A 1 99 ? -4.903 -4.414 18.033 1.00 67.19 99 GLU A O 1
ATOM 824 N N . SER A 1 100 ? -4.907 -6.377 19.127 1.00 72.25 100 SER A N 1
ATOM 825 C CA . SER A 1 100 ? -5.593 -7.108 18.060 1.00 72.25 100 SER A CA 1
ATOM 826 C C . SER A 1 100 ? -7.109 -7.003 18.254 1.00 72.25 100 SER A C 1
ATOM 828 O O . SER A 1 100 ? -7.575 -7.064 19.395 1.00 72.25 100 SER A O 1
ATOM 830 N N . PRO A 1 101 ? -7.887 -6.809 17.176 1.00 74.00 101 PRO A N 1
ATOM 831 C CA . PRO A 1 101 ? -9.336 -6.786 17.278 1.00 74.00 101 PRO A CA 1
ATOM 832 C C . PRO A 1 101 ? -9.854 -8.156 17.715 1.00 74.00 101 PRO A C 1
ATOM 834 O O . PRO A 1 101 ? -9.376 -9.196 17.259 1.00 74.00 101 PRO A O 1
ATOM 837 N N . THR A 1 102 ? -10.840 -8.150 18.607 1.00 80.31 102 THR A N 1
ATOM 838 C CA . THR A 1 102 ? -11.527 -9.376 19.039 1.00 80.31 102 THR A CA 1
ATOM 839 C C . THR A 1 102 ? -12.408 -9.933 17.917 1.00 80.31 102 THR A C 1
ATOM 841 O O . THR A 1 102 ? -12.817 -9.193 17.019 1.00 80.31 102 THR A O 1
ATOM 844 N N . GLU A 1 103 ? -12.737 -11.232 17.959 1.00 76.75 103 GLU A N 1
ATOM 845 C CA . GLU A 1 103 ? -13.613 -11.850 16.947 1.00 76.75 103 GLU A CA 1
ATOM 846 C C . GLU A 1 103 ? -14.965 -11.128 16.830 1.00 76.75 103 GLU A C 1
ATOM 848 O O . GLU A 1 103 ? -15.454 -10.904 15.726 1.00 76.75 103 GLU A O 1
ATOM 853 N N . GLU A 1 104 ? -15.534 -10.676 17.949 1.00 79.31 104 GLU A N 1
ATOM 854 C CA . GLU A 1 104 ? -16.799 -9.935 17.969 1.00 79.31 104 GLU A CA 1
ATOM 855 C C . GLU A 1 104 ? -16.701 -8.577 17.253 1.00 79.31 104 GLU A C 1
ATOM 857 O O . GLU A 1 104 ? -17.603 -8.192 16.505 1.00 79.31 104 GLU A O 1
ATOM 862 N N . GLU A 1 105 ? -15.597 -7.850 17.439 1.00 76.00 105 GLU A N 1
ATOM 863 C CA . GLU A 1 105 ? -15.366 -6.562 16.778 1.00 76.00 105 GLU A CA 1
ATOM 864 C C . GLU A 1 105 ? -15.083 -6.727 15.281 1.00 76.00 105 GLU A C 1
ATOM 866 O O . GLU A 1 105 ? -15.555 -5.910 14.484 1.00 76.00 105 GLU A O 1
ATOM 871 N N . LEU A 1 106 ? -14.388 -7.802 14.890 1.00 77.44 106 LEU A N 1
ATOM 872 C CA . LEU A 1 106 ? -14.183 -8.167 13.487 1.00 77.44 106 LEU A CA 1
ATOM 873 C C . LEU A 1 106 ? -15.508 -8.498 12.798 1.00 77.44 106 LEU A C 1
ATOM 875 O O . LEU A 1 106 ? -15.762 -7.982 11.710 1.00 77.44 106 LEU A O 1
ATOM 879 N N . VAL A 1 107 ? -16.369 -9.296 13.435 1.00 80.31 107 VAL A N 1
ATOM 880 C CA . VAL A 1 107 ? -17.697 -9.639 12.900 1.00 80.31 107 VAL A CA 1
ATOM 881 C C . VAL A 1 107 ? -18.570 -8.391 12.784 1.00 80.31 107 VAL A C 1
ATOM 883 O O . VAL A 1 107 ? -19.159 -8.158 11.732 1.00 80.31 107 VAL A O 1
ATOM 886 N N . ALA A 1 108 ? -18.603 -7.536 13.808 1.00 75.50 108 ALA A N 1
ATOM 887 C C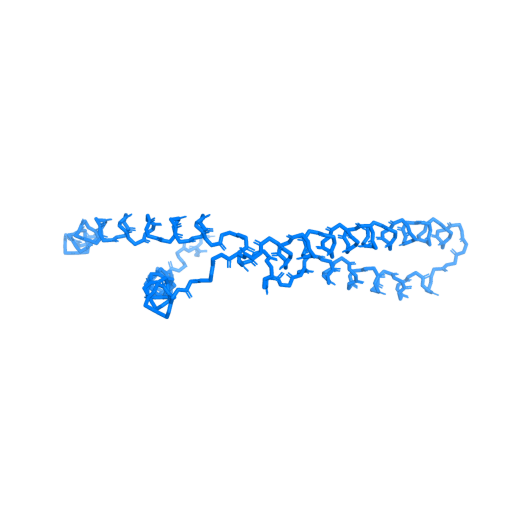A . ALA A 1 108 ? -19.374 -6.292 13.769 1.00 75.50 108 ALA A CA 1
ATOM 888 C C . ALA A 1 108 ? -18.849 -5.301 12.713 1.00 75.50 108 ALA A C 1
ATOM 890 O O . ALA A 1 108 ? -19.620 -4.548 12.107 1.00 75.50 108 ALA A O 1
ATOM 891 N N . TYR A 1 109 ? -17.534 -5.274 12.488 1.00 74.62 109 TYR A N 1
ATOM 892 C CA . TYR A 1 109 ? -16.929 -4.496 11.414 1.00 74.62 109 TYR A CA 1
ATOM 893 C C . TYR A 1 109 ? -17.292 -5.066 10.038 1.00 74.62 109 TYR A C 1
ATOM 895 O O . TYR A 1 109 ? -17.686 -4.294 9.162 1.00 74.62 109 TYR A O 1
ATOM 903 N N . GLN A 1 110 ? -17.214 -6.388 9.865 1.00 76.81 110 GLN A N 1
ATOM 904 C CA . GLN A 1 110 ? -17.568 -7.067 8.621 1.00 76.81 110 GLN A CA 1
ATOM 905 C C . GLN A 1 110 ? -19.050 -6.878 8.288 1.00 76.81 110 GLN A C 1
ATOM 907 O O . GLN A 1 110 ? -19.365 -6.484 7.175 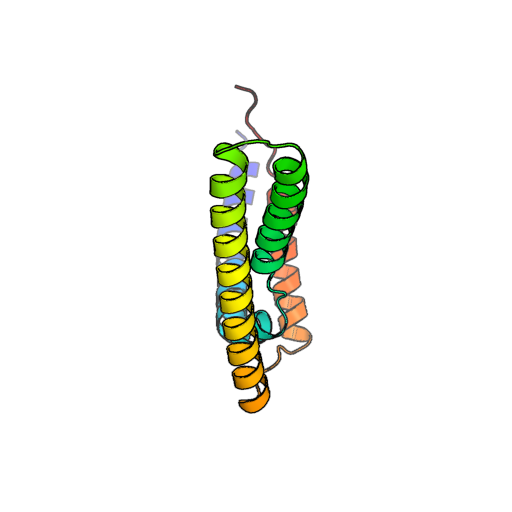1.00 76.81 110 GLN A O 1
ATOM 912 N N . GLU A 1 111 ? -19.948 -7.005 9.265 1.00 79.38 111 GLU A N 1
ATOM 913 C CA . GLU A 1 111 ? -21.381 -6.740 9.092 1.00 79.38 111 GLU A CA 1
ATOM 914 C C . GLU A 1 111 ? -21.637 -5.301 8.615 1.00 79.38 111 GLU A C 1
ATOM 916 O O . GLU A 1 111 ? -22.480 -5.048 7.750 1.00 79.38 111 GLU A O 1
ATOM 921 N N . ALA A 1 112 ? -20.875 -4.334 9.137 1.00 73.00 112 ALA A N 1
ATOM 922 C CA . ALA A 1 112 ? -20.961 -2.958 8.675 1.00 73.00 112 ALA A CA 1
ATOM 923 C C . ALA A 1 112 ? -20.435 -2.795 7.238 1.00 73.00 112 ALA A C 1
ATOM 925 O O . ALA A 1 112 ? -21.030 -2.038 6.475 1.00 7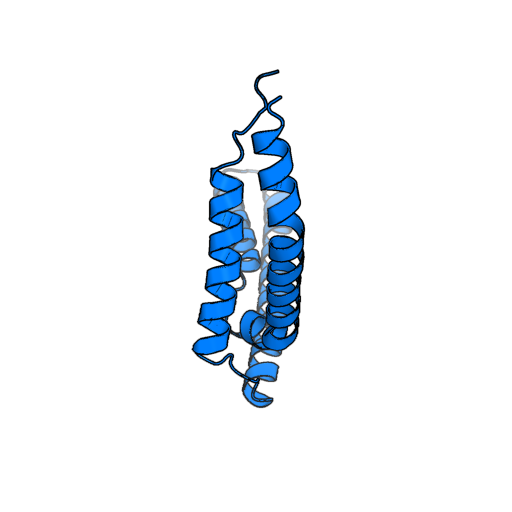3.00 112 ALA A O 1
ATOM 926 N N . VAL A 1 113 ? -19.346 -3.478 6.859 1.00 76.50 113 VAL A N 1
ATOM 927 C CA . VAL A 1 113 ? -18.814 -3.488 5.479 1.00 76.50 113 VAL A CA 1
ATOM 928 C C . VAL A 1 113 ? -19.821 -4.112 4.518 1.00 76.50 113 VAL A C 1
ATOM 930 O O . VAL A 1 113 ? -20.217 -3.454 3.556 1.00 76.50 113 VAL A O 1
ATOM 933 N N . ASP A 1 114 ? -20.317 -5.301 4.841 1.00 78.50 114 ASP A N 1
ATOM 934 C CA . ASP A 1 114 ? -21.272 -6.052 4.030 1.00 78.50 114 ASP A CA 1
ATOM 935 C C . ASP A 1 114 ? -22.577 -5.269 3.833 1.00 78.50 114 ASP A C 1
ATOM 937 O O . ASP A 1 114 ? -23.142 -5.264 2.740 1.00 78.50 114 ASP A O 1
ATOM 941 N N . TYR A 1 115 ? -23.043 -4.533 4.850 1.00 74.19 115 TYR A N 1
ATOM 942 C CA . TYR A 1 115 ? -24.207 -3.654 4.717 1.00 74.19 115 TYR A CA 1
ATOM 943 C C . TYR A 1 115 ? -23.983 -2.538 3.681 1.00 74.19 115 TYR A C 1
ATOM 945 O O . TYR A 1 115 ? -24.894 -2.224 2.907 1.00 74.19 115 TYR A O 1
ATOM 953 N N . PHE A 1 116 ? -22.793 -1.928 3.640 1.00 70.00 116 PHE A N 1
ATOM 954 C CA . PHE A 1 116 ? -22.485 -0.891 2.650 1.00 70.00 116 PHE A CA 1
ATOM 955 C C . PHE A 1 116 ? -22.290 -1.466 1.243 1.00 70.00 116 PHE A C 1
ATOM 957 O O . PHE A 1 116 ? -22.830 -0.883 0.301 1.00 70.00 116 PHE A O 1
ATOM 964 N N . ASP A 1 117 ? -21.632 -2.617 1.098 1.00 73.25 117 ASP A N 1
ATOM 965 C CA . ASP A 1 117 ? -21.456 -3.296 -0.196 1.00 73.25 117 ASP A CA 1
ATOM 966 C C . ASP A 1 117 ? -22.794 -3.789 -0.767 1.00 73.25 117 ASP A C 1
ATOM 968 O O . ASP A 1 117 ? -23.119 -3.582 -1.944 1.00 73.25 117 ASP A O 1
ATOM 972 N N . TYR A 1 118 ? -23.647 -4.359 0.084 1.00 69.50 118 TYR A N 1
ATOM 973 C CA . TYR A 1 118 ? -25.016 -4.729 -0.267 1.00 69.50 118 TYR A CA 1
ATOM 974 C C . TYR A 1 118 ? -25.844 -3.527 -0.731 1.00 69.50 118 TYR A C 1
ATOM 976 O O . TYR A 1 118 ? -26.626 -3.603 -1.681 1.00 69.50 118 TYR A O 1
ATOM 984 N N . ARG A 1 119 ? -25.678 -2.380 -0.070 1.00 64.38 119 ARG A N 1
ATOM 985 C CA . ARG A 1 119 ? -26.371 -1.161 -0.477 1.00 64.38 119 ARG A CA 1
ATOM 986 C C . ARG A 1 119 ? -25.831 -0.624 -1.799 1.00 64.38 119 ARG A C 1
ATOM 988 O O . ARG A 1 119 ? -26.625 -0.210 -2.638 1.00 64.38 119 ARG A O 1
ATOM 995 N N . GLN A 1 120 ? -24.514 -0.628 -1.989 1.00 64.19 120 GLN A N 1
ATOM 996 C CA . GLN A 1 120 ? -23.869 -0.145 -3.208 1.00 64.19 120 GLN A CA 1
ATOM 997 C C . GLN A 1 120 ? -24.255 -0.994 -4.426 1.00 64.19 120 GLN A C 1
ATOM 999 O O . GLN A 1 120 ? -24.551 -0.430 -5.475 1.00 64.19 120 GLN A O 1
ATOM 1004 N N . SER A 1 121 ? -24.366 -2.316 -4.271 1.00 65.06 121 SER A N 1
ATOM 1005 C CA . SER A 1 121 ? -24.844 -3.228 -5.326 1.00 65.06 121 SER A CA 1
ATOM 1006 C C . SER A 1 121 ? -26.337 -3.081 -5.660 1.00 65.06 121 SER A C 1
ATOM 1008 O O . SER A 1 121 ? -26.756 -3.420 -6.765 1.00 65.06 121 SER A O 1
ATOM 1010 N N . ARG A 1 122 ? -27.150 -2.539 -4.742 1.00 62.00 122 ARG A N 1
ATOM 1011 C CA . ARG A 1 122 ? -28.575 -2.230 -4.969 1.00 62.00 122 ARG A CA 1
ATOM 1012 C C . ARG A 1 122 ? -28.842 -0.849 -5.566 1.00 62.00 122 ARG A C 1
ATOM 1014 O O . ARG A 1 122 ? -29.971 -0.604 -5.992 1.00 62.00 122 ARG A O 1
ATOM 1021 N N . ILE A 1 123 ? -27.872 0.065 -5.567 1.00 55.22 123 ILE A N 1
ATOM 1022 C CA . ILE A 1 123 ? -28.012 1.345 -6.267 1.00 55.22 123 ILE A CA 1
ATOM 1023 C C . ILE A 1 123 ? -27.738 1.044 -7.744 1.00 55.22 123 ILE A C 1
ATOM 1025 O O . ILE A 1 123 ? -26.592 0.753 -8.081 1.00 55.22 123 ILE A O 1
ATOM 1029 N N . PRO A 1 124 ? -28.746 1.069 -8.640 1.00 48.09 124 PRO A N 1
ATOM 1030 C CA . PRO A 1 124 ? -28.466 0.934 -10.059 1.00 48.09 124 PRO A CA 1
ATOM 1031 C C . PRO A 1 124 ? -27.491 2.046 -10.445 1.00 48.09 124 PRO A C 1
ATOM 1033 O O . PRO A 1 124 ? -27.682 3.198 -10.045 1.00 48.09 124 PRO A O 1
ATOM 1036 N N . SER A 1 125 ? -26.447 1.687 -11.192 1.00 47.88 125 SER A N 1
ATOM 1037 C CA . SER A 1 125 ? -25.560 2.627 -11.878 1.00 47.88 125 SER A CA 1
ATOM 1038 C C . SER A 1 125 ? -26.399 3.442 -12.864 1.00 47.88 125 SER A C 1
ATOM 1040 O O . SER A 1 125 ? -26.481 3.131 -14.047 1.00 47.88 125 SER A O 1
ATOM 1042 N N . GLY A 1 126 ? -27.117 4.439 -12.355 1.00 49.31 126 GLY A N 1
ATOM 1043 C CA . GLY A 1 126 ? -27.862 5.401 -13.144 1.00 49.31 126 GLY A CA 1
ATOM 1044 C C . GLY A 1 126 ? -26.859 6.315 -13.822 1.00 49.31 126 GLY A C 1
ATOM 1045 O O . GLY A 1 126 ? -26.402 7.278 -13.210 1.00 49.31 126 GLY A O 1
ATOM 1046 N N . GLY A 1 127 ? -26.497 5.967 -15.051 1.00 39.94 127 GLY A N 1
ATOM 1047 C CA . GLY A 1 127 ? -25.539 6.715 -15.851 1.00 39.94 127 GLY A CA 1
ATOM 1048 C C . GLY A 1 127 ? -25.463 6.265 -17.306 1.00 39.94 127 GLY A C 1
ATOM 1049 O O . GLY A 1 127 ? -24.381 6.324 -17.870 1.00 39.94 127 GLY A O 1
ATOM 1050 N N . ASP A 1 128 ? -26.581 5.824 -17.892 1.00 41.66 128 ASP A N 1
ATOM 1051 C CA . ASP A 1 128 ? -26.813 6.042 -19.322 1.00 41.66 128 ASP A CA 1
ATOM 1052 C C . ASP A 1 128 ? -27.347 7.477 -19.458 1.00 41.66 128 ASP A C 1
ATOM 1054 O O . ASP A 1 128 ? -28.527 7.739 -19.199 1.00 41.66 128 ASP A O 1
ATOM 1058 N N . ILE A 1 129 ? -26.456 8.416 -19.781 1.00 43.97 129 ILE A N 1
ATOM 1059 C CA . ILE A 1 129 ? -26.796 9.704 -20.400 1.00 43.97 129 ILE A CA 1
ATOM 1060 C C . ILE A 1 129 ? -25.845 9.903 -21.573 1.00 43.97 129 ILE A C 1
ATOM 1062 O O . ILE A 1 129 ? -24.621 9.780 -21.339 1.00 43.97 129 ILE A O 1
#

Radius of gyration: 23.09 Å; chains: 1; bounding box: 64×22×49 Å